Protein AF-A0A6N2T4P8-F1 (afdb_monomer)

pLDDT: mean 83.59, std 14.59, range [44.53, 96.88]

Foldseek 3Di:
DVVVVVVVVVPPPPPVVVVVVVVVVVVVVVVVVVVVVVVVVVVVVVVVVVPQQDADPDDDLLFFPWKWKDFPPDIDTDDSVRSVVVSVQRRQWGFDPDFQADQDDPDPGWMWMWTATPVRDIFIWIWDDDPNWIWIDGHRPGITTHPDD

Mean predicted aligned error: 12.52 Å

Sequence (149 aa):
MIFKQWYDNKNFIVPLNLDMERTKDMKKKYIIIITIILLGVISFFYYEKMHTETFLNLPKAKEVASIQIKNEIENRQCNQEEINMLLQELSEYKLTNKKSVQDIPLTDKFSTIIITLRDSSSITLYKYQDDGHKMIEIPYQGIYQSGIQ

InterPro domains:
  IPR033782 Domain of unknown function DUF5301 [PF17225] (56-145)

Solvent-accessible surface area (backbone atoms only — not comparable to full-atom values): 8661 Å² total; per-residue (Å²): 124,66,69,61,61,57,59,61,65,70,65,72,70,72,54,66,66,60,57,52,50,48,54,51,53,52,51,52,54,51,52,52,53,52,51,53,51,52,52,51,53,51,49,50,59,53,54,64,68,70,72,61,83,45,55,56,91,68,80,55,77,89,45,50,65,48,42,36,44,34,46,98,89,46,79,46,73,54,54,75,68,54,46,53,52,49,55,54,59,51,54,54,20,33,50,48,97,53,80,33,88,45,91,64,76,101,59,94,68,53,32,41,39,40,41,30,31,68,86,73,50,72,48,65,35,36,40,35,72,56,96,91,39,53,34,40,37,29,58,70,74,28,30,23,36,54,79,74,132

Structure (mmCIF, N/CA/C/O backbone):
data_AF-A0A6N2T4P8-F1
#
_entry.id   AF-A0A6N2T4P8-F1
#
loop_
_atom_site.group_PDB
_atom_site.id
_atom_site.type_symbol
_atom_site.label_atom_id
_atom_site.label_alt_id
_atom_site.label_comp_id
_atom_site.label_asym_id
_atom_site.label_entity_id
_atom_site.label_seq_id
_atom_site.pdbx_PDB_ins_code
_atom_site.Cartn_x
_atom_site.Cartn_y
_atom_site.Cartn_z
_atom_site.occupancy
_atom_site.B_iso_or_equiv
_atom_site.auth_seq_id
_atom_site.auth_comp_id
_atom_site.auth_asym_id
_atom_site.auth_atom_id
_atom_site.pdbx_PDB_model_num
ATOM 1 N N . MET A 1 1 ? 45.552 14.343 -80.951 1.00 55.03 1 MET A N 1
ATOM 2 C CA . MET A 1 1 ? 46.341 13.693 -79.878 1.00 55.03 1 MET A CA 1
ATOM 3 C C . MET A 1 1 ? 45.762 13.889 -78.465 1.00 55.03 1 MET A C 1
ATOM 5 O O . MET A 1 1 ? 46.200 13.201 -77.560 1.00 55.03 1 MET A O 1
ATOM 9 N N . ILE A 1 2 ? 44.743 14.742 -78.262 1.00 54.56 2 ILE A N 1
ATOM 10 C CA . ILE A 1 2 ? 44.158 15.035 -76.931 1.00 54.56 2 ILE A CA 1
ATOM 11 C C . ILE A 1 2 ? 43.090 14.000 -76.505 1.00 54.56 2 ILE A C 1
ATOM 13 O O . ILE A 1 2 ? 42.975 13.664 -75.332 1.00 54.56 2 ILE A O 1
ATOM 17 N N . PHE A 1 3 ? 42.361 13.405 -77.456 1.00 44.53 3 PHE A N 1
ATOM 18 C CA . PHE A 1 3 ? 41.293 12.434 -77.159 1.00 44.53 3 PHE A CA 1
ATOM 19 C C . PHE A 1 3 ? 41.793 11.096 -76.582 1.00 44.53 3 PHE A C 1
ATOM 21 O O . PHE A 1 3 ? 41.110 10.489 -75.762 1.00 44.53 3 PHE A O 1
ATOM 28 N N . LYS A 1 4 ? 43.002 10.656 -76.958 1.00 51.81 4 LYS A N 1
ATOM 29 C CA . LYS A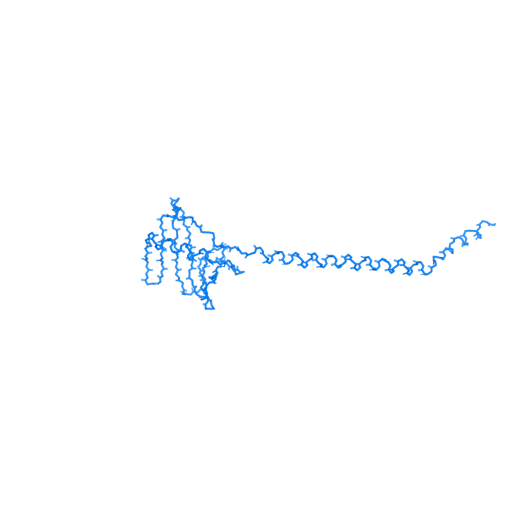 1 4 ? 43.606 9.416 -76.437 1.00 51.81 4 LYS A CA 1
ATOM 30 C C . LYS A 1 4 ? 44.003 9.559 -74.962 1.00 51.81 4 LYS A C 1
ATOM 32 O O . LYS A 1 4 ? 43.753 8.666 -74.167 1.00 51.81 4 LYS A O 1
ATOM 37 N N . GLN A 1 5 ? 44.504 10.737 -74.587 1.00 52.91 5 GLN A N 1
ATOM 38 C CA . GLN A 1 5 ? 44.892 11.061 -73.214 1.00 52.91 5 GLN A CA 1
ATOM 39 C C . GLN A 1 5 ? 43.680 11.180 -72.272 1.00 52.91 5 GLN A C 1
ATOM 41 O O . GLN A 1 5 ? 43.788 10.882 -71.087 1.00 52.91 5 GLN A O 1
ATOM 46 N N . TRP A 1 6 ? 42.507 11.558 -72.797 1.00 49.50 6 TRP A N 1
ATOM 47 C CA . TRP A 1 6 ? 41.257 11.584 -72.029 1.00 49.50 6 TRP A CA 1
ATOM 48 C C . TRP A 1 6 ? 40.638 10.188 -71.832 1.00 49.50 6 TRP A C 1
ATOM 50 O O . TRP A 1 6 ? 40.104 9.912 -70.760 1.00 49.50 6 TRP A O 1
ATOM 60 N N . TYR A 1 7 ? 40.735 9.298 -72.829 1.00 52.50 7 TYR A N 1
ATOM 61 C CA . TYR A 1 7 ? 40.247 7.914 -72.724 1.00 52.50 7 TYR A CA 1
ATOM 62 C C . TYR A 1 7 ? 41.087 7.079 -71.745 1.00 52.50 7 TYR A C 1
ATOM 64 O O . TYR A 1 7 ? 40.529 6.377 -70.904 1.00 52.50 7 TYR A O 1
ATOM 72 N N . ASP A 1 8 ? 42.414 7.233 -71.772 1.00 55.62 8 ASP A N 1
ATOM 73 C CA . ASP A 1 8 ? 43.312 6.511 -70.861 1.00 55.62 8 ASP A CA 1
ATOM 74 C C . ASP A 1 8 ? 43.176 6.983 -69.397 1.00 55.62 8 ASP A C 1
ATOM 76 O O . ASP A 1 8 ? 43.376 6.197 -68.474 1.00 55.62 8 ASP A O 1
ATOM 80 N N . ASN A 1 9 ? 42.734 8.226 -69.160 1.00 51.22 9 ASN A N 1
ATOM 81 C CA . ASN A 1 9 ? 42.519 8.777 -67.814 1.00 51.22 9 ASN A CA 1
ATOM 82 C C . ASN A 1 9 ? 41.200 8.320 -67.148 1.00 51.22 9 ASN A C 1
ATOM 84 O O . ASN A 1 9 ? 40.991 8.556 -65.961 1.00 51.22 9 ASN A O 1
ATOM 88 N N . LYS A 1 10 ? 40.292 7.661 -67.887 1.00 47.59 10 LYS A N 1
ATOM 89 C CA . LYS A 1 10 ? 39.075 7.051 -67.312 1.00 47.59 10 LYS A CA 1
ATOM 90 C C . LYS A 1 10 ? 39.268 5.605 -66.864 1.00 47.59 10 LYS A C 1
ATOM 92 O O . LYS A 1 10 ? 38.420 5.087 -66.145 1.00 47.59 10 LYS A O 1
ATOM 97 N N . ASN A 1 11 ? 40.396 4.987 -67.208 1.00 48.41 11 ASN A N 1
ATOM 98 C CA . ASN A 1 11 ? 40.794 3.676 -66.702 1.00 48.41 11 ASN A CA 1
ATOM 99 C C . ASN A 1 11 ? 41.632 3.811 -65.423 1.00 48.41 11 ASN A C 1
ATOM 101 O O . ASN A 1 11 ? 42.634 3.116 -65.256 1.00 48.41 11 ASN A O 1
ATOM 105 N N . PHE A 1 12 ? 41.230 4.695 -64.502 1.00 56.44 12 PHE A N 1
ATOM 106 C CA . PHE A 1 12 ? 41.716 4.627 -63.126 1.00 56.44 12 PHE A CA 1
ATOM 107 C C . PHE A 1 12 ? 41.098 3.382 -62.487 1.00 56.44 12 PHE A C 1
ATOM 109 O O . PHE A 1 12 ? 40.062 3.432 -61.825 1.00 56.44 12 PHE A O 1
ATOM 116 N N . ILE A 1 13 ? 41.706 2.233 -62.780 1.00 59.88 13 ILE A N 1
ATOM 117 C CA . ILE A 1 13 ? 41.412 0.967 -62.129 1.00 59.88 13 ILE A CA 1
ATOM 118 C C . ILE A 1 13 ? 41.859 1.162 -60.686 1.00 59.88 13 ILE A C 1
ATOM 120 O O . ILE A 1 13 ? 43.044 1.046 -60.371 1.00 59.88 13 ILE A O 1
ATOM 124 N N . VAL A 1 14 ? 40.915 1.508 -59.809 1.00 59.50 14 VAL A N 1
ATOM 125 C CA . VAL A 1 14 ? 41.130 1.370 -58.371 1.00 59.50 14 VAL A CA 1
ATOM 126 C C . VAL A 1 14 ? 41.489 -0.101 -58.167 1.00 59.50 14 VAL A C 1
ATOM 128 O O . VAL A 1 14 ? 40.718 -0.972 -58.585 1.00 59.50 14 VAL A O 1
ATOM 131 N N . PRO A 1 15 ? 42.681 -0.425 -57.642 1.00 59.31 15 PRO A N 1
ATOM 132 C CA . PRO A 1 15 ? 43.081 -1.815 -57.546 1.00 59.31 15 PRO A CA 1
ATOM 133 C C . PRO A 1 15 ? 42.086 -2.521 -56.626 1.00 59.31 15 PRO A C 1
ATOM 135 O O . PRO A 1 15 ? 41.854 -2.071 -55.506 1.00 59.31 15 PRO A O 1
ATOM 138 N N . LEU A 1 16 ? 41.498 -3.621 -57.106 1.00 57.31 16 LEU A N 1
ATOM 139 C CA . LEU A 1 16 ? 40.445 -4.380 -56.419 1.00 57.31 16 LEU A CA 1
ATOM 140 C C . LEU A 1 16 ? 40.804 -4.676 -54.950 1.00 57.31 16 LEU A C 1
ATOM 142 O O . LEU A 1 16 ? 39.937 -4.679 -54.082 1.00 57.31 16 LEU A O 1
ATOM 146 N N . ASN A 1 17 ? 42.094 -4.855 -54.654 1.00 60.84 17 ASN A N 1
ATOM 147 C CA . ASN A 1 17 ? 42.612 -5.055 -53.301 1.00 60.84 17 ASN A CA 1
ATOM 148 C C . ASN A 1 17 ? 42.399 -3.845 -52.372 1.00 60.84 17 ASN A C 1
ATOM 150 O O . ASN A 1 17 ? 42.061 -4.049 -51.211 1.00 60.84 17 ASN A O 1
ATOM 154 N N . LEU A 1 18 ? 42.518 -2.606 -52.864 1.00 61.94 18 LEU A N 1
ATOM 155 C CA . LEU A 1 18 ? 42.261 -1.391 -52.078 1.00 61.94 18 LEU A CA 1
ATOM 156 C C . LEU A 1 18 ? 40.770 -1.230 -51.755 1.00 61.94 18 LEU A C 1
ATOM 158 O O . LEU A 1 18 ? 40.428 -0.865 -50.631 1.00 61.94 18 LEU A O 1
ATOM 162 N N . ASP A 1 19 ? 39.878 -1.543 -52.698 1.00 65.12 19 ASP A N 1
ATOM 163 C CA . ASP A 1 19 ? 38.430 -1.516 -52.449 1.00 65.12 19 ASP A CA 1
ATOM 164 C C . ASP A 1 19 ? 37.989 -2.663 -51.525 1.00 65.12 19 ASP A C 1
ATOM 166 O O . ASP A 1 19 ? 37.160 -2.470 -50.629 1.00 65.12 19 ASP A O 1
ATOM 170 N N . MET A 1 20 ? 38.585 -3.852 -51.655 1.00 62.72 20 MET A N 1
ATOM 171 C CA . MET A 1 20 ? 38.351 -4.966 -50.730 1.00 62.72 20 MET A CA 1
ATOM 172 C C . MET A 1 20 ? 38.864 -4.667 -49.313 1.00 62.72 20 MET A C 1
ATOM 174 O O . MET A 1 20 ? 38.165 -4.950 -48.338 1.00 62.72 20 MET A O 1
ATOM 178 N N . GLU A 1 21 ? 40.037 -4.051 -49.163 1.00 67.62 21 GLU A N 1
ATOM 179 C CA . GLU A 1 21 ? 40.561 -3.639 -47.855 1.00 67.62 21 GLU A CA 1
ATOM 180 C C . GLU A 1 21 ? 39.726 -2.518 -47.226 1.00 67.62 21 GLU A C 1
ATOM 182 O O . GLU A 1 21 ? 39.356 -2.617 -46.053 1.00 67.62 21 GLU A O 1
ATOM 187 N N . ARG A 1 22 ? 39.330 -1.500 -48.005 1.00 66.62 22 ARG A N 1
ATOM 188 C CA . ARG A 1 22 ? 38.440 -0.426 -47.531 1.00 66.62 22 ARG A CA 1
ATOM 189 C C . ARG A 1 22 ? 37.081 -0.960 -47.106 1.00 66.62 22 ARG A C 1
ATOM 191 O O . ARG A 1 22 ? 36.592 -0.590 -46.044 1.00 66.62 22 ARG A O 1
ATOM 198 N N . THR A 1 23 ? 36.458 -1.842 -47.884 1.00 74.31 23 THR A N 1
ATOM 199 C CA . THR A 1 23 ? 35.156 -2.422 -47.512 1.00 74.31 23 THR A CA 1
ATOM 200 C C . THR A 1 23 ? 35.255 -3.305 -46.270 1.00 74.31 23 THR A C 1
ATOM 202 O O . THR A 1 23 ? 34.335 -3.305 -45.452 1.00 74.31 23 THR A O 1
ATOM 205 N N . LYS A 1 24 ? 36.371 -4.015 -46.073 1.00 72.12 24 LYS A N 1
ATOM 206 C CA . LYS A 1 24 ? 36.631 -4.811 -44.866 1.00 72.12 24 LYS A CA 1
ATOM 207 C C . LYS A 1 24 ? 36.821 -3.931 -43.624 1.00 72.12 24 LYS A C 1
ATOM 209 O O . LYS A 1 24 ? 36.247 -4.238 -42.580 1.00 72.12 24 LYS A O 1
ATOM 214 N N . ASP A 1 25 ? 37.548 -2.820 -43.744 1.00 77.38 25 ASP A N 1
ATOM 215 C CA . ASP A 1 25 ? 37.725 -1.837 -42.665 1.00 77.38 25 ASP A CA 1
ATOM 216 C C . ASP A 1 25 ? 36.406 -1.120 -42.314 1.00 77.38 25 ASP A C 1
ATOM 218 O O . ASP A 1 25 ? 36.030 -1.010 -41.145 1.00 77.38 25 ASP A O 1
ATOM 222 N N . MET A 1 26 ? 35.626 -0.736 -43.329 1.00 76.38 26 MET A N 1
ATOM 223 C CA . MET A 1 26 ? 34.298 -0.141 -43.149 1.00 76.38 26 MET A CA 1
ATOM 224 C C . MET A 1 26 ? 33.323 -1.108 -42.461 1.00 76.38 26 MET A C 1
ATOM 226 O O . MET A 1 26 ? 32.625 -0.710 -41.529 1.00 76.38 26 MET A O 1
ATOM 230 N N . LYS A 1 27 ? 33.316 -2.393 -42.846 1.00 79.75 27 LYS A N 1
ATOM 231 C CA . LYS A 1 27 ? 32.506 -3.436 -42.188 1.00 79.75 27 LYS A CA 1
ATOM 232 C C . LYS A 1 27 ? 32.915 -3.640 -40.726 1.00 79.75 27 LYS A C 1
ATOM 234 O O . LYS A 1 27 ? 32.045 -3.756 -39.868 1.00 79.75 27 LYS A O 1
ATOM 239 N N . LYS A 1 28 ? 34.218 -3.624 -40.415 1.00 82.12 28 LYS A N 1
ATOM 240 C CA . LYS A 1 28 ? 34.731 -3.750 -39.039 1.00 82.12 28 LYS A CA 1
ATOM 241 C C . LYS A 1 28 ? 34.291 -2.580 -38.152 1.00 82.12 28 LYS A C 1
ATOM 243 O O . LYS A 1 28 ? 33.842 -2.805 -37.032 1.00 82.12 28 LYS A O 1
ATOM 248 N N . LYS A 1 29 ? 34.359 -1.346 -38.663 1.00 84.12 29 LYS A N 1
ATOM 249 C CA . LYS A 1 29 ? 33.876 -0.143 -37.960 1.00 84.12 29 LYS A CA 1
ATOM 250 C C . LYS A 1 29 ? 32.369 -0.197 -37.703 1.00 84.12 29 LYS A C 1
ATOM 252 O O . LYS A 1 29 ? 31.930 0.123 -36.603 1.00 84.12 29 LYS A O 1
ATOM 257 N N . TYR A 1 30 ? 31.592 -0.669 -38.678 1.00 88.81 30 TYR A N 1
ATOM 258 C CA . TYR A 1 30 ? 30.140 -0.806 -38.542 1.00 88.81 30 TYR A CA 1
ATOM 259 C C . TYR A 1 30 ? 29.746 -1.834 -37.471 1.00 88.81 30 TYR A C 1
ATOM 261 O O . TYR A 1 30 ? 28.869 -1.565 -36.654 1.00 88.81 30 TYR A O 1
ATOM 269 N N . ILE A 1 31 ? 30.444 -2.975 -37.417 1.00 88.31 31 ILE A N 1
ATOM 270 C CA . ILE A 1 31 ? 30.242 -3.992 -36.373 1.00 88.31 31 ILE A CA 1
ATOM 271 C C . ILE A 1 31 ? 30.525 -3.406 -34.983 1.00 88.31 31 ILE A C 1
ATOM 273 O O . ILE A 1 31 ? 29.729 -3.605 -34.073 1.00 88.31 31 ILE A O 1
ATOM 277 N N . ILE A 1 32 ? 31.607 -2.637 -34.817 1.00 89.25 32 ILE A N 1
ATOM 278 C CA . ILE A 1 32 ? 31.949 -2.009 -33.528 1.00 89.25 32 ILE A CA 1
ATOM 279 C C . ILE A 1 32 ? 30.857 -1.027 -33.078 1.00 89.25 32 ILE A C 1
ATOM 281 O O . ILE A 1 32 ? 30.455 -1.054 -31.917 1.00 89.25 32 ILE A O 1
ATOM 285 N N . ILE A 1 33 ? 30.342 -0.196 -33.990 1.00 90.69 33 ILE A N 1
ATOM 286 C CA . ILE A 1 33 ? 29.273 0.766 -33.682 1.00 90.69 33 ILE A CA 1
ATOM 287 C C . ILE A 1 33 ? 27.987 0.042 -33.260 1.00 90.69 33 ILE A C 1
ATOM 289 O O . ILE A 1 33 ? 27.387 0.410 -32.253 1.00 90.69 33 ILE A O 1
ATOM 293 N N . ILE A 1 34 ? 27.591 -1.014 -33.977 1.00 92.31 34 ILE A N 1
ATOM 294 C CA . ILE A 1 34 ? 26.408 -1.814 -33.627 1.00 92.31 34 ILE A CA 1
ATOM 295 C C . ILE A 1 34 ? 26.566 -2.446 -32.240 1.00 92.31 34 ILE A C 1
ATOM 297 O O . ILE A 1 34 ? 25.626 -2.410 -31.448 1.00 92.31 34 ILE A O 1
ATOM 301 N N . THR A 1 35 ? 27.750 -2.970 -31.909 1.00 91.94 35 THR A N 1
ATOM 302 C CA . THR A 1 35 ? 28.014 -3.545 -30.583 1.00 91.94 35 THR A CA 1
ATOM 303 C C . THR A 1 35 ? 27.897 -2.499 -29.474 1.00 91.94 35 THR A C 1
ATOM 305 O O . THR A 1 35 ? 27.309 -2.784 -28.435 1.00 91.94 35 THR A O 1
ATOM 308 N N . ILE A 1 36 ? 28.393 -1.276 -29.688 1.00 93.50 36 ILE A N 1
ATOM 309 C CA . ILE A 1 36 ? 28.270 -0.181 -28.709 1.00 93.50 36 ILE A CA 1
ATOM 310 C C . ILE A 1 36 ? 26.801 0.210 -28.506 1.00 93.50 36 ILE A C 1
ATOM 312 O O . ILE A 1 36 ? 26.370 0.392 -27.370 1.00 93.50 36 ILE A O 1
ATOM 316 N N . ILE A 1 37 ? 26.018 0.290 -29.586 1.00 93.25 37 ILE A N 1
ATOM 317 C CA . ILE A 1 37 ? 24.581 0.587 -29.506 1.00 93.25 37 ILE A CA 1
ATOM 318 C C . ILE A 1 37 ? 23.846 -0.523 -28.750 1.00 93.25 37 ILE A C 1
ATOM 320 O O . ILE A 1 37 ? 23.062 -0.228 -27.852 1.00 93.25 37 ILE A O 1
ATOM 324 N N . LEU A 1 38 ? 24.128 -1.793 -29.054 1.00 92.75 38 LEU A N 1
ATOM 325 C CA . LEU A 1 38 ? 23.537 -2.935 -28.351 1.00 92.75 38 LEU A CA 1
ATOM 326 C C . LEU A 1 38 ? 23.856 -2.911 -26.853 1.00 92.75 38 LEU A C 1
ATOM 328 O O . LEU A 1 38 ? 22.954 -3.100 -26.041 1.00 92.75 38 LEU A O 1
ATOM 332 N N . LEU A 1 39 ? 25.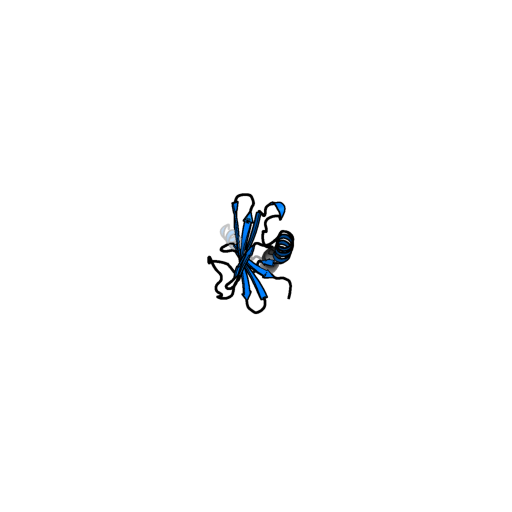106 -2.624 -26.481 1.00 93.00 39 LEU A N 1
ATOM 333 C CA . LEU A 1 39 ? 25.497 -2.484 -25.077 1.00 93.00 39 LEU A CA 1
ATOM 334 C C . LEU A 1 39 ? 24.770 -1.315 -24.399 1.00 93.00 39 LEU A C 1
ATOM 336 O O . LEU A 1 39 ? 24.282 -1.478 -23.286 1.00 93.00 39 LEU A O 1
ATOM 340 N N . GLY A 1 40 ? 24.625 -0.176 -25.081 1.00 91.75 40 GLY A N 1
ATOM 341 C CA . GLY A 1 40 ? 23.878 0.975 -24.569 1.00 91.75 40 GLY A CA 1
ATOM 342 C C . GLY A 1 40 ? 22.392 0.681 -24.347 1.00 91.75 40 GLY A C 1
ATOM 343 O O . GLY A 1 40 ? 21.847 1.050 -23.310 1.00 91.75 40 GLY A O 1
ATOM 344 N N . VAL A 1 41 ? 21.749 -0.034 -25.275 1.00 92.38 41 VAL A N 1
ATOM 345 C CA . VAL A 1 41 ? 20.339 -0.444 -25.155 1.00 92.38 41 VAL A CA 1
ATOM 346 C C . VAL A 1 41 ? 20.154 -1.418 -23.993 1.00 92.38 41 VAL A C 1
ATOM 348 O O . VAL A 1 41 ? 19.243 -1.241 -23.189 1.00 92.38 41 VAL A O 1
ATOM 351 N N . ILE A 1 42 ? 21.041 -2.408 -23.854 1.00 89.75 42 ILE A N 1
ATOM 352 C CA . ILE A 1 42 ? 21.011 -3.342 -22.722 1.00 89.75 42 ILE A CA 1
ATOM 353 C C . ILE A 1 42 ? 21.179 -2.569 -21.411 1.00 89.75 42 ILE A C 1
ATOM 355 O O . ILE A 1 42 ? 20.343 -2.705 -20.523 1.00 89.75 42 ILE A O 1
ATOM 359 N N . SER A 1 43 ? 22.195 -1.708 -21.296 1.00 85.75 43 SER A N 1
ATOM 360 C CA . SER A 1 43 ? 22.387 -0.877 -20.105 1.00 85.75 43 SER A CA 1
ATOM 361 C C . SER A 1 43 ? 21.154 -0.030 -19.791 1.00 85.75 43 SER A C 1
ATOM 363 O O . SER A 1 43 ? 20.742 -0.012 -18.639 1.00 85.75 43 SER A O 1
ATOM 365 N N . PHE A 1 44 ? 20.520 0.605 -20.782 1.00 84.56 44 PHE A N 1
ATOM 366 C CA . PHE A 1 44 ? 19.305 1.405 -20.588 1.00 84.56 44 PHE A CA 1
ATOM 367 C C . PHE A 1 44 ? 18.152 0.593 -19.973 1.00 84.56 44 PHE A C 1
ATOM 369 O O . PHE A 1 44 ? 17.593 1.004 -18.958 1.00 84.56 44 PHE A O 1
ATOM 376 N N . PHE A 1 45 ? 17.863 -0.599 -20.507 1.00 79.56 45 PHE A N 1
ATOM 377 C CA . PHE A 1 45 ? 16.850 -1.493 -19.931 1.00 79.56 45 PHE A CA 1
ATOM 378 C C . PHE A 1 45 ? 17.217 -1.979 -18.518 1.00 79.56 45 PHE A C 1
ATOM 380 O O . PHE A 1 45 ? 16.342 -2.145 -17.667 1.00 79.56 45 PHE A O 1
ATOM 387 N N . TYR A 1 46 ? 18.507 -2.195 -18.240 1.00 78.25 46 TYR A N 1
ATOM 388 C CA . TYR A 1 46 ? 18.977 -2.538 -16.895 1.00 78.25 46 TYR A CA 1
ATOM 389 C C . TYR A 1 46 ? 18.844 -1.368 -15.907 1.00 78.25 46 TYR A C 1
ATOM 391 O O . TYR A 1 46 ? 18.466 -1.598 -14.758 1.00 78.25 46 TYR A O 1
ATOM 399 N N . TYR A 1 47 ? 19.104 -0.132 -16.342 1.00 73.44 47 TYR A N 1
ATOM 400 C CA . TYR A 1 47 ? 18.938 1.072 -15.523 1.00 73.44 47 TYR A CA 1
ATOM 401 C C . TYR A 1 47 ? 17.480 1.275 -15.106 1.00 73.44 47 TYR A C 1
ATOM 403 O O . TYR A 1 47 ? 17.211 1.506 -13.930 1.00 73.44 47 TYR A O 1
ATOM 411 N N . GLU A 1 48 ? 16.536 1.138 -16.039 1.00 63.12 48 GLU A N 1
ATOM 412 C CA . GLU A 1 48 ? 15.108 1.330 -15.760 1.00 63.12 48 GLU A CA 1
ATOM 413 C C . GLU A 1 48 ? 14.591 0.318 -14.724 1.00 63.12 48 GLU A C 1
ATOM 415 O O . GLU A 1 48 ? 13.883 0.678 -13.788 1.00 63.12 48 GLU A O 1
ATOM 420 N N . LYS A 1 49 ? 15.044 -0.940 -14.810 1.00 62.38 49 LYS A N 1
ATOM 421 C CA . LYS A 1 49 ? 14.670 -1.997 -13.861 1.00 62.38 49 LYS A CA 1
ATOM 422 C C . LYS A 1 49 ? 15.182 -1.753 -12.435 1.00 62.38 49 LYS A C 1
ATOM 424 O O . LYS A 1 49 ? 14.539 -2.187 -11.481 1.00 62.38 49 LYS A O 1
ATOM 429 N N . MET A 1 50 ? 16.330 -1.091 -12.272 1.00 58.78 50 MET A N 1
ATOM 430 C CA . MET A 1 50 ? 17.004 -0.953 -10.973 1.00 58.78 50 MET A CA 1
ATOM 431 C C . MET A 1 50 ? 16.444 0.187 -10.100 1.00 58.78 50 MET A C 1
ATOM 433 O O . MET A 1 50 ? 16.694 0.202 -8.898 1.00 58.78 50 MET A O 1
ATOM 437 N N . HIS A 1 51 ? 15.665 1.118 -10.664 1.00 54.28 51 HIS A N 1
ATOM 438 C CA . HIS A 1 51 ? 15.194 2.325 -9.964 1.00 54.28 51 HIS A CA 1
ATOM 439 C C . HIS A 1 51 ? 13.763 2.254 -9.405 1.00 54.28 51 HIS A C 1
ATOM 441 O O . HIS A 1 51 ? 13.229 3.266 -8.954 1.00 54.28 51 HIS A O 1
ATOM 447 N N . THR A 1 52 ? 13.151 1.072 -9.371 1.00 54.47 52 THR A N 1
ATOM 448 C CA . THR A 1 52 ? 11.722 0.912 -9.042 1.00 54.47 52 THR A CA 1
ATOM 449 C C . THR A 1 52 ? 11.475 0.305 -7.658 1.00 54.47 52 THR A C 1
ATOM 451 O O . THR A 1 52 ? 10.554 -0.480 -7.476 1.00 54.47 52 THR A O 1
ATOM 454 N N . GLU A 1 53 ? 12.284 0.651 -6.653 1.00 58.78 53 GLU A N 1
ATOM 455 C CA . GLU A 1 53 ? 11.896 0.426 -5.251 1.00 58.78 53 GLU A CA 1
ATOM 456 C C . GLU A 1 53 ? 11.165 1.663 -4.724 1.00 58.78 53 GLU A C 1
ATOM 458 O O . GLU A 1 53 ? 11.683 2.447 -3.930 1.00 58.78 53 GLU A O 1
ATOM 463 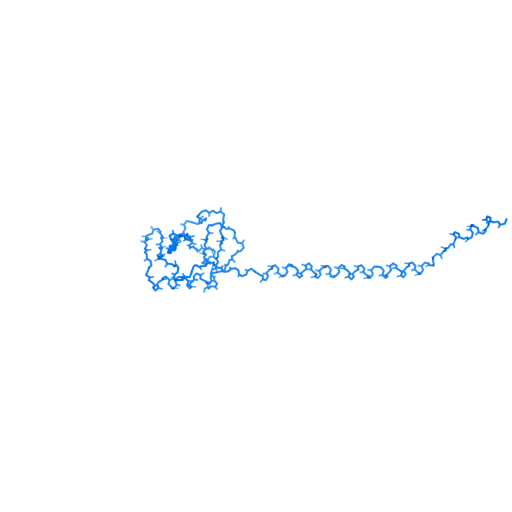N N . THR A 1 54 ? 9.954 1.886 -5.226 1.00 74.06 54 THR A N 1
ATOM 464 C CA . THR A 1 54 ? 9.072 2.933 -4.714 1.00 74.06 54 THR A CA 1
ATOM 465 C C . THR A 1 54 ? 8.310 2.388 -3.511 1.00 74.06 54 THR A C 1
ATOM 467 O O . THR A 1 54 ? 7.473 1.494 -3.616 1.00 74.06 54 THR A O 1
ATOM 470 N N . PHE A 1 55 ? 8.636 2.912 -2.334 1.00 81.25 55 PHE A N 1
ATOM 471 C CA . PHE A 1 55 ? 7.915 2.617 -1.101 1.00 81.25 55 PHE A CA 1
ATOM 472 C C . PHE A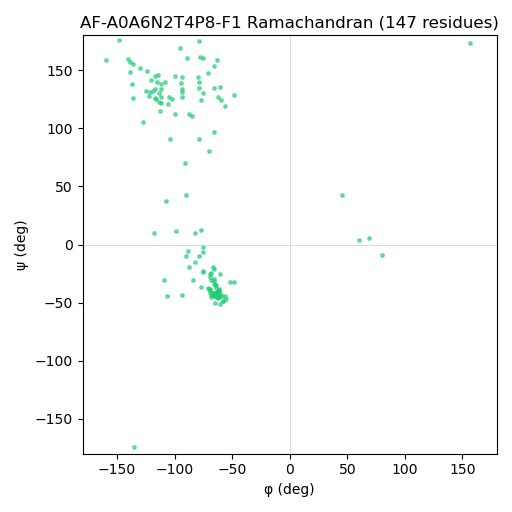 1 55 ? 6.606 3.402 -1.036 1.00 81.25 55 PHE A C 1
ATOM 474 O O . PHE A 1 55 ? 6.414 4.404 -1.734 1.00 81.25 55 PHE A O 1
ATOM 481 N N . LEU A 1 56 ? 5.701 2.943 -0.177 1.00 84.12 56 LEU A N 1
ATOM 482 C CA . LEU A 1 56 ? 4.473 3.655 0.138 1.00 84.12 56 LEU A CA 1
ATOM 483 C C . LEU A 1 56 ? 4.802 5.038 0.724 1.00 84.12 56 LEU A C 1
ATOM 485 O O . LEU A 1 56 ? 5.523 5.145 1.718 1.00 84.12 56 LEU A O 1
ATOM 489 N N . ASN A 1 57 ? 4.281 6.108 0.118 1.00 84.06 57 ASN A N 1
ATOM 490 C CA . ASN A 1 57 ? 4.490 7.462 0.628 1.00 84.06 57 ASN A CA 1
ATOM 491 C C . ASN A 1 57 ? 3.558 7.717 1.818 1.00 84.06 57 ASN A C 1
ATOM 493 O O . ASN A 1 57 ? 2.409 8.127 1.649 1.00 84.06 57 ASN A O 1
ATOM 497 N N . LEU A 1 58 ? 4.051 7.426 3.018 1.00 89.25 58 LEU A N 1
ATOM 498 C CA . LEU A 1 58 ? 3.294 7.562 4.255 1.00 89.25 58 LEU A CA 1
ATOM 499 C C . LEU A 1 58 ? 3.521 8.928 4.920 1.00 89.25 58 LEU A C 1
ATOM 501 O O . LEU A 1 58 ? 4.645 9.438 4.927 1.00 89.25 58 LEU A O 1
ATOM 505 N N . PRO A 1 59 ? 2.481 9.502 5.547 1.00 90.50 59 PRO A N 1
ATOM 506 C CA . PRO A 1 59 ? 2.624 10.695 6.371 1.00 90.50 59 PRO A CA 1
ATOM 507 C C . PRO A 1 59 ? 3.470 10.398 7.612 1.00 90.50 59 PRO A C 1
ATOM 509 O O . PRO A 1 59 ? 3.500 9.274 8.125 1.00 90.50 59 PRO A O 1
ATOM 512 N N . LYS A 1 60 ? 4.131 11.422 8.159 1.00 88.25 60 LYS A N 1
ATOM 513 C CA . LYS A 1 60 ? 4.869 11.256 9.419 1.00 88.25 60 LYS A CA 1
ATOM 514 C C . LYS A 1 60 ? 3.878 11.094 10.570 1.00 88.25 60 LYS A C 1
ATOM 516 O O . LYS A 1 60 ? 2.854 11.765 10.597 1.00 88.25 60 LYS A O 1
ATOM 521 N N . ALA A 1 61 ? 4.224 10.315 11.597 1.00 86.94 61 ALA A N 1
ATOM 522 C CA . ALA A 1 61 ? 3.353 10.105 12.764 1.00 86.94 61 ALA A CA 1
ATOM 523 C C . ALA A 1 61 ? 2.857 11.418 13.415 1.00 86.94 61 ALA A C 1
ATOM 525 O O . ALA A 1 61 ? 1.729 11.498 13.886 1.00 86.94 61 ALA A O 1
ATOM 526 N N . LYS A 1 62 ? 3.672 12.483 13.381 1.00 88.94 62 LYS A N 1
ATOM 527 C CA . LYS A 1 62 ? 3.307 13.824 13.877 1.00 88.94 62 LYS A CA 1
ATOM 528 C C . LYS A 1 62 ? 2.222 14.537 13.052 1.00 88.94 62 LYS A C 1
ATOM 530 O O . LYS A 1 62 ? 1.581 15.447 13.567 1.00 88.94 62 LYS A O 1
ATOM 535 N N . GLU A 1 63 ? 2.079 14.184 11.777 1.00 92.31 63 GLU A N 1
ATOM 536 C CA . GLU A 1 63 ? 1.104 14.751 10.835 1.00 92.31 63 GLU A CA 1
ATOM 537 C C . GLU A 1 63 ? -0.231 14.006 10.900 1.00 92.31 63 GLU A C 1
ATOM 539 O O . GLU A 1 63 ? -1.257 14.561 10.516 1.00 92.31 63 GLU A O 1
ATOM 544 N N . VAL A 1 64 ? -0.235 12.784 11.436 1.00 93.88 64 VAL A N 1
ATOM 545 C CA . VAL A 1 64 ? -1.441 11.980 11.631 1.00 93.88 64 VAL A CA 1
ATOM 546 C C . VAL A 1 64 ? -2.243 12.520 12.819 1.00 93.88 64 VAL A C 1
ATOM 548 O O . VAL A 1 64 ? -1.710 12.782 13.901 1.00 93.88 64 VAL A O 1
ATOM 551 N N . ALA A 1 65 ? -3.541 12.717 12.599 1.00 93.81 65 ALA A N 1
ATOM 552 C CA . ALA A 1 65 ? -4.518 13.052 13.630 1.00 93.81 65 ALA A CA 1
ATOM 553 C C . ALA A 1 65 ? -5.203 11.791 14.169 1.00 93.81 65 ALA A C 1
ATOM 555 O O . ALA A 1 65 ? -5.363 11.644 15.379 1.00 93.81 65 ALA A O 1
ATOM 556 N N . SER A 1 66 ? -5.592 10.874 13.282 1.00 94.44 66 SER A N 1
ATOM 557 C CA . SER A 1 66 ? -6.191 9.593 13.654 1.00 94.44 66 SER A CA 1
ATOM 558 C C . SER A 1 66 ? -6.066 8.568 12.529 1.00 94.44 66 SER A C 1
ATOM 560 O O . SER A 1 66 ? -5.895 8.920 11.362 1.00 94.44 66 SER A O 1
ATOM 562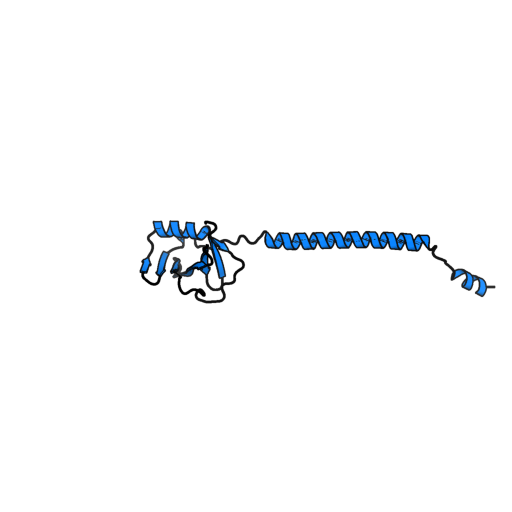 N N . ILE A 1 67 ? -6.165 7.287 12.888 1.00 95.94 67 ILE A N 1
ATOM 563 C CA . ILE A 1 67 ? -6.316 6.190 11.930 1.00 95.94 67 ILE A CA 1
ATOM 564 C C . ILE A 1 67 ? -7.566 5.395 12.292 1.00 95.94 67 ILE A C 1
ATOM 566 O O . ILE A 1 67 ? -7.765 5.035 13.454 1.00 95.94 67 ILE A O 1
ATOM 570 N N . GLN A 1 68 ? -8.396 5.116 11.293 1.00 96.75 68 GLN A N 1
ATOM 571 C CA . GLN A 1 68 ? -9.590 4.289 11.409 1.00 96.75 68 GLN A CA 1
ATOM 572 C C . GLN A 1 68 ? -9.439 3.045 10.537 1.00 96.75 68 GLN A C 1
ATOM 574 O O . GLN A 1 68 ? -9.058 3.146 9.372 1.00 96.75 68 GLN A O 1
ATOM 579 N N . ILE A 1 69 ? -9.764 1.882 11.094 1.00 95.25 69 ILE A N 1
ATOM 580 C CA . ILE A 1 69 ? -9.792 0.610 10.374 1.00 95.25 69 ILE A CA 1
ATOM 581 C C . ILE A 1 69 ? -11.245 0.161 10.281 1.00 95.25 69 ILE A C 1
ATOM 583 O O . ILE A 1 69 ? -11.946 0.090 11.292 1.00 95.25 69 ILE A O 1
ATOM 587 N N . LYS A 1 70 ? -11.688 -0.128 9.059 1.00 95.12 70 LYS A N 1
ATOM 588 C CA . LYS A 1 70 ? -13.021 -0.636 8.742 1.00 95.12 70 LYS A CA 1
ATOM 589 C C . LYS A 1 70 ? -12.890 -1.971 8.027 1.00 95.12 70 LYS A C 1
ATOM 591 O O . LYS A 1 70 ? -12.136 -2.086 7.068 1.00 95.12 70 LYS A O 1
ATOM 596 N N . ASN A 1 71 ? -13.638 -2.961 8.471 1.00 90.88 71 ASN A N 1
ATOM 597 C CA . ASN A 1 71 ? -13.876 -4.205 7.752 1.00 90.88 71 ASN A CA 1
ATOM 598 C C . ASN A 1 71 ? -15.377 -4.535 7.847 1.00 90.88 71 ASN A C 1
ATOM 600 O O . ASN A 1 71 ? -16.159 -3.725 8.346 1.00 90.88 71 ASN A O 1
ATOM 604 N N . GLU A 1 72 ? -15.796 -5.702 7.362 1.00 86.69 72 GLU A N 1
ATOM 605 C CA . GLU A 1 72 ? -17.213 -6.100 7.374 1.00 86.69 72 GLU A CA 1
ATOM 606 C C . GLU A 1 72 ? -17.831 -6.187 8.783 1.00 86.69 72 GLU A C 1
ATOM 608 O O . GLU A 1 72 ? -19.042 -6.048 8.933 1.00 86.69 72 GLU A O 1
ATOM 613 N N . ILE A 1 73 ? -17.017 -6.425 9.817 1.00 85.31 73 ILE A N 1
ATOM 614 C CA . ILE A 1 73 ? -17.465 -6.756 11.180 1.00 85.31 73 ILE A CA 1
ATOM 615 C C . ILE A 1 73 ? -17.211 -5.599 12.154 1.00 85.31 73 ILE A C 1
ATOM 617 O O . ILE A 1 73 ? -17.938 -5.417 13.129 1.00 85.31 73 ILE A O 1
ATOM 621 N N . GLU A 1 74 ? -16.173 -4.811 11.905 1.00 85.31 74 GLU A N 1
ATOM 622 C CA . GLU A 1 74 ? -15.622 -3.851 12.841 1.00 85.31 74 GLU A CA 1
ATOM 623 C C . GLU A 1 74 ? -15.298 -2.528 12.152 1.00 85.31 74 GLU A C 1
ATOM 625 O O . GLU A 1 74 ? -14.709 -2.461 11.072 1.00 85.31 74 GLU A O 1
ATOM 630 N N . ASN A 1 75 ? -15.641 -1.450 12.848 1.00 93.06 75 ASN A N 1
ATOM 631 C CA . ASN A 1 75 ? -15.176 -0.113 12.550 1.00 93.06 75 ASN A CA 1
ATOM 632 C C . ASN A 1 75 ? -14.589 0.474 13.832 1.00 93.06 75 ASN A C 1
ATOM 634 O O . ASN A 1 75 ? -15.331 0.836 14.746 1.00 93.06 75 ASN A O 1
ATOM 638 N N . ARG A 1 76 ? -13.259 0.556 13.897 1.00 94.44 76 ARG A N 1
ATOM 639 C CA . ARG A 1 76 ? -12.548 1.004 15.094 1.00 94.44 76 ARG A CA 1
ATOM 640 C C . ARG A 1 76 ? -11.529 2.088 14.790 1.00 94.44 76 ARG A C 1
ATOM 642 O O . ARG A 1 76 ? -10.943 2.146 13.709 1.00 94.44 76 ARG A O 1
ATOM 649 N N . GLN A 1 77 ? -11.284 2.923 15.788 1.00 94.75 77 GLN A N 1
ATOM 650 C CA . GLN A 1 77 ? -10.206 3.901 15.778 1.00 94.75 77 GLN A CA 1
ATOM 651 C C . GLN A 1 77 ? -8.970 3.313 16.466 1.00 94.75 77 GLN A C 1
ATOM 653 O O . GLN A 1 77 ? -9.093 2.634 17.484 1.00 94.75 77 GLN A O 1
ATOM 658 N N . CYS A 1 78 ? -7.790 3.561 15.901 1.00 92.75 78 CYS A N 1
ATOM 659 C CA . CYS A 1 78 ? -6.521 3.109 16.464 1.00 92.75 78 CYS A CA 1
ATOM 660 C C . CYS A 1 78 ? -6.061 4.030 17.600 1.00 92.75 78 CYS A C 1
ATOM 662 O O . CYS A 1 78 ? -6.229 5.252 17.526 1.00 92.75 78 CYS A O 1
ATOM 664 N N . ASN A 1 79 ? -5.433 3.452 18.623 1.00 93.44 79 ASN A N 1
ATOM 665 C CA . ASN A 1 79 ? -4.705 4.215 19.637 1.00 93.44 79 ASN A CA 1
ATOM 666 C C . ASN A 1 79 ? -3.311 4.649 19.121 1.00 93.44 79 ASN A C 1
ATOM 668 O O . ASN A 1 79 ? -2.890 4.278 18.027 1.00 93.44 79 ASN A O 1
ATOM 672 N N . GLN A 1 80 ? -2.572 5.447 19.899 1.00 88.69 80 GLN A N 1
ATOM 673 C CA . GLN A 1 80 ? -1.283 5.997 19.455 1.00 88.69 80 GLN A CA 1
ATOM 674 C C . GLN A 1 80 ? -0.195 4.931 19.219 1.00 88.69 80 GLN A C 1
ATOM 676 O O . GLN A 1 80 ? 0.626 5.089 18.314 1.00 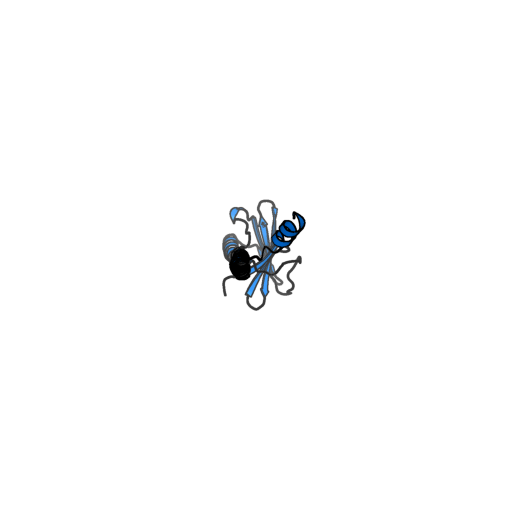88.69 80 GLN A O 1
ATOM 681 N N . GLU A 1 81 ? -0.177 3.860 20.014 1.00 90.31 81 GLU A N 1
ATOM 682 C CA . GLU A 1 81 ? 0.777 2.755 19.853 1.00 90.31 81 GLU A CA 1
ATOM 683 C C . GLU A 1 81 ? 0.483 1.978 18.566 1.00 90.31 81 GLU A C 1
ATOM 685 O O . GLU A 1 81 ? 1.384 1.737 17.763 1.00 90.31 81 GLU A O 1
ATOM 690 N N . GLU A 1 82 ? -0.791 1.674 18.317 1.00 92.25 82 GLU A N 1
ATOM 691 C CA . GLU A 1 82 ? -1.265 1.027 17.093 1.00 92.25 82 GLU A CA 1
ATOM 692 C C . GLU A 1 82 ? -0.983 1.862 15.845 1.00 92.25 82 GLU A C 1
ATOM 694 O O . GLU A 1 82 ? -0.582 1.308 14.826 1.00 92.25 82 GLU A O 1
ATOM 699 N N . ILE A 1 83 ? -1.141 3.188 15.922 1.00 92.12 83 ILE A N 1
ATOM 700 C CA . ILE A 1 83 ? -0.798 4.095 14.820 1.00 92.12 83 ILE A CA 1
ATOM 701 C C . ILE A 1 83 ? 0.677 3.942 14.445 1.00 92.12 83 ILE A C 1
ATOM 703 O O . ILE A 1 83 ? 0.997 3.786 13.268 1.00 92.12 83 ILE A O 1
ATOM 707 N N . ASN A 1 84 ? 1.578 3.963 15.429 1.00 91.12 84 ASN A N 1
ATOM 708 C CA . ASN A 1 84 ? 3.011 3.845 15.167 1.00 91.12 84 ASN A CA 1
ATOM 709 C C . ASN A 1 84 ? 3.364 2.475 14.571 1.00 91.12 84 ASN A C 1
ATOM 711 O O . ASN A 1 84 ? 4.103 2.415 13.589 1.00 91.12 84 ASN A O 1
ATOM 715 N N . MET A 1 85 ? 2.801 1.394 15.121 1.00 92.00 85 MET A N 1
ATOM 716 C CA . MET A 1 85 ? 3.010 0.038 14.603 1.00 92.00 85 MET A CA 1
ATOM 717 C C . MET A 1 85 ? 2.489 -0.114 13.173 1.00 92.00 85 MET A C 1
ATOM 719 O O . MET A 1 85 ? 3.176 -0.686 12.333 1.00 92.00 85 MET A O 1
ATOM 723 N N . LEU A 1 86 ? 1.309 0.431 12.871 1.00 92.56 86 LEU A N 1
ATOM 724 C CA . LEU A 1 86 ? 0.730 0.351 11.535 1.00 92.56 86 LEU A CA 1
ATOM 725 C C . LEU A 1 86 ? 1.545 1.155 10.520 1.00 92.56 86 LEU A C 1
ATOM 727 O O . LEU A 1 86 ? 1.797 0.666 9.426 1.00 92.56 86 LEU A O 1
ATOM 731 N N . LEU A 1 87 ? 1.984 2.370 10.863 1.00 92.50 87 LEU A N 1
ATOM 732 C CA . LEU A 1 87 ? 2.839 3.164 9.974 1.00 92.50 87 LEU A CA 1
ATOM 733 C C . LEU A 1 87 ? 4.171 2.456 9.700 1.00 92.50 87 LEU A C 1
ATOM 735 O O . LEU A 1 87 ? 4.654 2.490 8.570 1.00 92.50 87 LEU A O 1
ATOM 739 N N . GLN A 1 88 ? 4.737 1.787 10.707 1.00 91.06 88 GLN A N 1
ATOM 740 C CA . GLN A 1 88 ? 5.926 0.962 10.531 1.00 91.06 88 GLN A CA 1
ATOM 741 C C . GLN A 1 88 ? 5.645 -0.238 9.613 1.00 91.06 88 GLN A C 1
ATOM 743 O O . GLN A 1 88 ? 6.365 -0.405 8.633 1.00 91.06 88 GLN A O 1
ATOM 748 N N . GLU A 1 89 ? 4.578 -1.009 9.857 1.00 91.75 89 GLU A N 1
ATOM 749 C CA . GLU A 1 89 ? 4.177 -2.139 8.999 1.00 91.75 89 GLU A C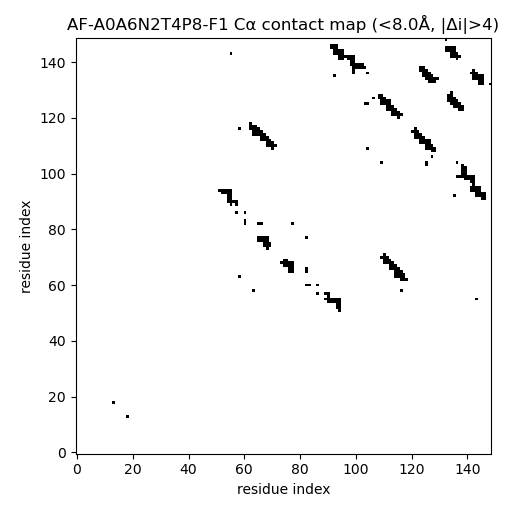A 1
ATOM 750 C C . GLU A 1 89 ? 3.993 -1.680 7.544 1.00 91.75 89 GLU A C 1
ATOM 752 O O . GLU A 1 89 ? 4.513 -2.292 6.615 1.00 91.75 89 GLU A O 1
ATOM 757 N N . LEU A 1 90 ? 3.281 -0.571 7.335 1.00 91.62 90 LEU A N 1
ATOM 758 C CA . LEU A 1 90 ? 2.994 -0.022 6.013 1.00 91.62 90 LEU A CA 1
ATOM 759 C C . LEU A 1 90 ? 4.259 0.473 5.291 1.00 91.62 90 LEU A C 1
ATOM 761 O O . LEU A 1 90 ? 4.308 0.427 4.063 1.00 91.62 90 LEU A O 1
ATOM 765 N N . SER A 1 91 ? 5.284 0.927 6.023 1.00 89.88 91 SER A N 1
ATOM 766 C CA . SER A 1 91 ? 6.542 1.410 5.433 1.00 89.88 91 SER A CA 1
ATOM 767 C C . SER A 1 91 ? 7.351 0.314 4.731 1.00 89.88 91 SER A C 1
ATOM 769 O O . SER A 1 91 ? 8.185 0.607 3.878 1.00 89.88 91 SER A O 1
ATOM 771 N N . GLU A 1 92 ? 7.074 -0.952 5.047 1.00 89.12 92 GLU A N 1
ATOM 772 C CA . GLU A 1 92 ? 7.774 -2.115 4.497 1.00 89.12 92 GLU A CA 1
ATOM 773 C C . GLU A 1 92 ? 7.150 -2.619 3.183 1.00 89.12 92 GLU A C 1
ATOM 775 O O . GLU A 1 92 ? 7.685 -3.527 2.539 1.00 89.12 92 GLU A O 1
ATOM 780 N N . TYR A 1 93 ? 6.019 -2.041 2.766 1.00 91.50 93 TYR A N 1
ATOM 781 C CA . TYR A 1 93 ? 5.351 -2.399 1.520 1.00 91.50 93 TYR A CA 1
ATOM 782 C C . TYR A 1 93 ? 6.040 -1.739 0.320 1.00 91.50 93 TYR A C 1
ATOM 784 O O . TYR A 1 93 ? 6.327 -0.537 0.312 1.00 91.50 93 TYR A O 1
ATOM 792 N N . LYS A 1 94 ? 6.261 -2.531 -0.733 1.00 91.31 94 LYS A N 1
ATOM 793 C CA . LYS A 1 94 ? 6.913 -2.098 -1.976 1.00 91.31 94 LYS A CA 1
ATOM 794 C C . LYS A 1 94 ? 5.910 -2.007 -3.114 1.00 91.31 94 LYS A C 1
ATOM 796 O O . LYS A 1 94 ? 5.049 -2.879 -3.235 1.00 91.31 94 LYS A O 1
ATOM 801 N N . LEU A 1 95 ? 6.027 -0.980 -3.955 1.00 91.44 95 LEU A N 1
ATOM 802 C CA . LEU A 1 95 ? 5.174 -0.824 -5.130 1.00 91.44 95 LEU A CA 1
ATOM 803 C C . LEU A 1 95 ? 5.355 -2.016 -6.076 1.00 91.44 95 LEU A C 1
ATOM 805 O O . LEU A 1 95 ? 6.467 -2.460 -6.358 1.00 91.44 95 LEU A O 1
ATOM 809 N N . THR A 1 96 ? 4.239 -2.522 -6.579 1.00 90.25 96 THR A N 1
ATOM 810 C CA . THR A 1 96 ? 4.200 -3.561 -7.606 1.00 90.25 96 THR A CA 1
ATOM 811 C C . THR A 1 96 ? 4.063 -2.938 -8.997 1.00 90.25 96 THR A C 1
ATOM 813 O O . THR A 1 96 ? 3.710 -1.773 -9.153 1.00 90.25 96 THR A O 1
ATOM 816 N N . ASN A 1 97 ? 4.245 -3.742 -10.044 1.00 87.44 97 ASN A N 1
ATOM 817 C CA . ASN A 1 97 ? 3.970 -3.304 -11.417 1.00 87.44 97 ASN A CA 1
ATOM 818 C C . ASN A 1 97 ? 2.461 -3.254 -11.750 1.00 87.44 97 ASN A C 1
ATOM 820 O O . ASN A 1 97 ? 2.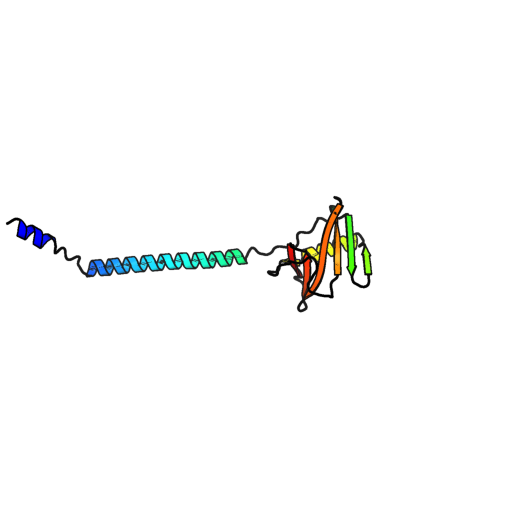097 -2.906 -12.876 1.00 87.44 97 ASN A O 1
ATOM 824 N N . LYS A 1 98 ? 1.573 -3.635 -10.814 1.00 88.69 98 LYS A N 1
ATOM 825 C CA . LYS A 1 98 ? 0.117 -3.601 -11.010 1.00 88.69 98 LYS A CA 1
ATOM 826 C C . LYS A 1 98 ? -0.397 -2.167 -10.834 1.00 88.69 98 LYS A C 1
ATOM 828 O O . LYS A 1 98 ? 0.034 -1.438 -9.942 1.00 88.69 98 LYS A O 1
ATOM 833 N N . LYS A 1 99 ? -1.350 -1.762 -11.677 1.00 87.56 99 LYS A N 1
ATOM 834 C CA . LYS A 1 99 ? -1.990 -0.441 -11.598 1.00 87.56 99 LYS A CA 1
ATOM 835 C C . LYS A 1 99 ? -3.274 -0.524 -10.776 1.00 87.56 99 LYS A C 1
ATOM 837 O O . LYS A 1 99 ? -4.097 -1.391 -11.048 1.00 87.56 99 LYS A O 1
ATOM 842 N N . SER A 1 100 ? -3.465 0.417 -9.853 1.00 91.50 100 SER A N 1
ATOM 843 C CA . SER A 1 100 ? -4.775 0.682 -9.247 1.00 91.50 100 SER A CA 1
ATOM 844 C C . SER A 1 100 ? -5.515 1.694 -10.121 1.00 91.50 100 SER A C 1
ATOM 846 O O . SER A 1 100 ? -5.064 2.829 -10.262 1.00 91.50 100 SER A O 1
ATOM 848 N N . VAL A 1 101 ? -6.601 1.278 -10.774 1.00 92.19 101 VAL A N 1
ATOM 849 C CA . VAL A 1 101 ? -7.381 2.121 -11.712 1.00 92.19 101 VAL A CA 1
ATOM 850 C C . VAL A 1 101 ? -8.822 2.348 -11.255 1.00 92.19 101 VAL A C 1
ATOM 852 O O . VAL A 1 101 ? -9.650 2.831 -12.020 1.00 92.19 101 VAL A O 1
ATOM 855 N N . GLN A 1 102 ? -9.123 1.964 -10.022 1.00 91.44 102 GLN A N 1
ATOM 856 C CA . GLN A 1 102 ? -10.464 1.868 -9.466 1.00 91.44 102 GLN A CA 1
ATOM 857 C C . GLN A 1 102 ? -10.483 2.404 -8.036 1.00 91.44 102 GLN A C 1
ATOM 859 O O . GLN A 1 102 ? -9.455 2.441 -7.362 1.00 91.44 102 GLN A O 1
ATOM 864 N N . ASP A 1 103 ? -11.667 2.808 -7.579 1.00 92.94 103 ASP A N 1
ATOM 865 C CA . ASP A 1 103 ? -11.856 3.425 -6.259 1.00 92.94 103 ASP A CA 1
ATOM 866 C C . ASP A 1 103 ? -11.803 2.422 -5.094 1.00 92.94 103 ASP A C 1
ATOM 868 O O . ASP A 1 103 ? -11.547 2.814 -3.955 1.00 92.94 103 ASP A O 1
ATOM 872 N N . ILE A 1 104 ? -12.069 1.142 -5.369 1.00 93.25 104 ILE A N 1
ATOM 873 C CA . ILE A 1 104 ? -12.090 0.017 -4.418 1.00 93.25 104 ILE A CA 1
ATOM 874 C C . ILE A 1 104 ? -11.382 -1.188 -5.045 1.00 93.25 104 ILE A C 1
ATOM 876 O O . ILE A 1 104 ? -11.382 -1.257 -6.266 1.00 93.25 104 ILE A O 1
ATOM 880 N N . PRO A 1 105 ? -10.832 -2.154 -4.292 1.00 93.75 105 PRO A N 1
ATOM 881 C CA . PRO A 1 105 ? -10.186 -3.346 -4.860 1.00 93.75 105 PRO A CA 1
ATOM 882 C C . PRO A 1 105 ? -11.140 -4.258 -5.656 1.00 93.75 105 PRO A C 1
ATOM 884 O O . PRO A 1 105 ? -12.343 -4.259 -5.416 1.00 93.75 105 PRO A O 1
ATOM 887 N N . LEU A 1 106 ? -10.609 -5.101 -6.557 1.00 91.75 106 LEU A N 1
ATOM 888 C CA . LEU A 1 106 ? -11.384 -6.131 -7.297 1.00 91.75 106 LEU A CA 1
ATOM 889 C C . LEU A 1 106 ? -11.7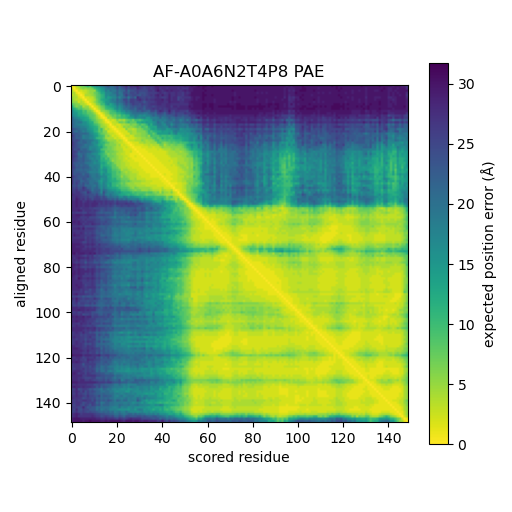15 -7.385 -6.468 1.00 91.75 106 LEU A C 1
ATOM 891 O O . LEU A 1 106 ? -12.105 -8.409 -7.023 1.00 91.75 106 LEU A O 1
ATOM 895 N N . THR A 1 107 ? -11.518 -7.338 -5.156 1.00 91.06 107 THR A N 1
ATOM 896 C CA . THR A 1 107 ? -11.776 -8.457 -4.248 1.00 91.06 107 THR A CA 1
ATOM 897 C C . THR A 1 107 ? -12.868 -8.073 -3.269 1.00 91.06 107 THR A C 1
ATOM 899 O O . THR A 1 107 ? -12.923 -6.929 -2.829 1.00 91.06 107 THR A O 1
ATOM 902 N N . ASP A 1 108 ? -13.704 -9.036 -2.892 1.00 89.69 108 ASP A N 1
ATOM 903 C CA . ASP A 1 108 ? -14.760 -8.820 -1.899 1.00 89.69 108 ASP A CA 1
ATOM 904 C C . ASP A 1 108 ? -14.191 -8.747 -0.472 1.00 89.69 108 ASP A C 1
ATOM 906 O O . ASP A 1 108 ? -14.789 -8.152 0.417 1.00 89.69 108 ASP A O 1
ATOM 910 N N . LYS A 1 109 ? -13.010 -9.337 -0.238 1.00 92.75 109 LYS A N 1
ATOM 911 C CA . LYS A 1 109 ? -12.399 -9.435 1.095 1.00 92.75 109 LYS A CA 1
ATOM 912 C C . LYS A 1 109 ? -11.269 -8.432 1.254 1.00 92.75 109 LYS A C 1
ATOM 914 O O . LYS A 1 109 ? -10.106 -8.741 0.984 1.00 92.75 109 LYS A O 1
ATOM 919 N N . PHE A 1 110 ? -11.607 -7.250 1.751 1.00 94.88 110 PHE A N 1
ATOM 920 C CA . PHE A 1 110 ? -10.637 -6.218 2.099 1.00 94.88 110 PHE A CA 1
ATOM 921 C C . PHE A 1 110 ? -11.013 -5.490 3.391 1.00 94.88 110 PHE A C 1
ATOM 923 O O . PHE A 1 110 ? -12.167 -5.459 3.813 1.00 94.88 110 PHE A O 1
ATOM 930 N N . SER A 1 111 ? -10.012 -4.863 3.997 1.00 94.81 111 SER A N 1
ATOM 931 C CA . SER A 1 111 ? -10.182 -3.894 5.076 1.00 94.81 111 SER A CA 1
ATOM 932 C C . SER A 1 111 ? -9.789 -2.513 4.569 1.00 94.81 111 SER A C 1
ATOM 934 O O . SER A 1 111 ? -8.773 -2.362 3.894 1.00 94.81 111 SER A O 1
ATOM 936 N N . THR A 1 112 ? -10.552 -1.489 4.919 1.00 96.88 112 THR A N 1
ATOM 937 C CA . THR A 1 112 ? -10.237 -0.092 4.625 1.00 96.88 112 THR A CA 1
ATOM 938 C C . THR A 1 112 ? -9.498 0.533 5.801 1.00 96.88 112 THR A C 1
ATOM 940 O O . THR A 1 112 ? -9.938 0.450 6.945 1.00 96.88 112 THR A O 1
ATOM 943 N N . ILE A 1 113 ? -8.389 1.202 5.516 1.00 96.06 113 ILE A N 1
ATOM 944 C CA . ILE A 1 113 ? -7.622 2.003 6.463 1.00 96.06 113 ILE A CA 1
ATOM 945 C C . ILE A 1 113 ? -7.768 3.458 6.029 1.00 96.06 113 ILE A C 1
ATOM 947 O O . ILE A 1 113 ? -7.430 3.809 4.902 1.00 96.06 113 ILE A O 1
ATOM 951 N N . ILE A 1 114 ? -8.275 4.307 6.915 1.00 96.31 114 ILE A N 1
ATOM 952 C CA . ILE A 1 114 ? -8.420 5.744 6.680 1.00 96.31 114 ILE A CA 1
ATOM 953 C C . ILE A 1 114 ? -7.458 6.457 7.619 1.00 96.31 114 ILE A C 1
ATOM 955 O O . ILE A 1 114 ? -7.610 6.383 8.838 1.00 96.31 114 ILE A O 1
ATOM 959 N N . ILE A 1 115 ? -6.466 7.135 7.052 1.00 95.56 115 ILE A N 1
ATOM 960 C CA . ILE A 1 115 ? -5.508 7.957 7.788 1.00 95.56 115 ILE A CA 1
ATOM 961 C C . ILE A 1 115 ? -5.951 9.408 7.652 1.00 95.56 115 ILE A C 1
ATOM 963 O O . ILE A 1 115 ? -5.880 9.974 6.565 1.00 95.56 115 ILE A O 1
ATOM 967 N N . THR A 1 116 ? -6.391 10.011 8.750 1.00 96.12 116 THR A N 1
ATOM 968 C CA . THR A 1 116 ? -6.750 11.429 8.799 1.00 96.12 116 THR A CA 1
ATOM 969 C C . THR A 1 116 ? -5.544 12.228 9.263 1.00 96.12 116 THR A C 1
ATOM 971 O O . THR A 1 116 ? -4.963 11.944 10.314 1.00 96.12 116 THR A O 1
ATOM 974 N N . LEU A 1 117 ? -5.168 13.240 8.491 1.00 95.75 117 LEU A N 1
ATOM 975 C CA . LEU A 1 117 ? -4.082 14.154 8.814 1.00 95.75 117 LEU A CA 1
ATOM 976 C C . LEU A 1 117 ? -4.593 15.349 9.623 1.00 95.75 117 LEU A C 1
ATOM 978 O O . LEU A 1 117 ? -5.779 15.680 9.635 1.00 95.75 117 LEU A O 1
ATOM 982 N N . ARG A 1 118 ? -3.678 16.025 10.318 1.00 93.75 118 ARG A N 1
ATOM 983 C CA . ARG A 1 118 ? -3.989 17.210 11.136 1.00 93.75 118 ARG A CA 1
ATOM 984 C C . ARG A 1 118 ? -4.461 18.411 10.321 1.00 93.75 118 ARG A C 1
ATOM 986 O O . ARG A 1 118 ? -5.121 19.282 10.874 1.00 93.75 118 ARG A O 1
ATOM 993 N N . ASP A 1 119 ? -4.150 18.454 9.030 1.00 94.00 119 ASP A N 1
ATOM 994 C CA . ASP A 1 119 ? -4.655 19.459 8.089 1.00 94.00 119 ASP A CA 1
ATOM 995 C C . ASP A 1 119 ? -6.063 19.130 7.549 1.00 94.00 119 ASP A C 1
ATOM 997 O O . ASP A 1 119 ? -6.557 19.810 6.656 1.00 94.00 119 ASP A O 1
ATOM 1001 N N . SER A 1 120 ? -6.735 18.124 8.125 1.00 89.88 120 SER A N 1
ATOM 1002 C CA . SER A 1 120 ? -8.060 17.620 7.730 1.00 89.88 120 SER A CA 1
ATOM 1003 C C . SER A 1 120 ? -8.112 16.895 6.383 1.00 89.88 120 SER A C 1
ATOM 1005 O O . SER A 1 120 ? -9.195 16.494 5.955 1.00 89.88 120 SER A O 1
ATOM 1007 N N . SER A 1 121 ? -6.974 16.673 5.720 1.00 93.81 121 SER A N 1
ATOM 1008 C CA . SER A 1 121 ? -6.911 15.758 4.581 1.00 93.81 121 SER A CA 1
ATOM 1009 C C . SER A 1 121 ? -6.942 14.297 5.048 1.00 93.81 121 SER A C 1
ATOM 1011 O O . SER A 1 121 ? -6.692 13.989 6.217 1.00 93.81 121 SER A O 1
ATOM 1013 N N . SER A 1 122 ? -7.288 13.374 4.147 1.00 93.75 122 SER A N 1
ATOM 1014 C CA . SER A 1 122 ? -7.312 11.946 4.465 1.00 93.75 122 SER A CA 1
ATOM 1015 C C . SER A 1 122 ? -6.747 11.097 3.337 1.00 93.75 122 SER A C 1
ATOM 1017 O O . SER A 1 122 ? -6.862 11.439 2.160 1.00 93.75 122 SER A O 1
ATOM 1019 N N . ILE A 1 123 ? -6.133 9.982 3.718 1.00 93.62 123 ILE A N 1
ATOM 1020 C CA . ILE A 1 123 ? -5.598 8.970 2.813 1.00 93.62 123 ILE A CA 1
ATOM 1021 C C . ILE A 1 123 ? -6.386 7.690 3.065 1.00 93.62 123 ILE A C 1
ATOM 1023 O O . ILE A 1 123 ? -6.463 7.222 4.202 1.00 93.62 123 ILE A O 1
ATOM 1027 N N . THR A 1 124 ? -6.971 7.132 2.009 1.00 95.31 124 THR A N 1
ATOM 1028 C CA . THR A 1 124 ? -7.693 5.857 2.070 1.00 95.31 124 THR A CA 1
ATOM 1029 C C . THR A 1 124 ? -6.838 4.769 1.442 1.00 95.31 124 THR A C 1
ATOM 1031 O O . THR A 1 124 ? -6.381 4.915 0.310 1.00 95.31 124 THR A O 1
ATOM 1034 N N . LEU A 1 125 ? -6.629 3.688 2.186 1.00 95.62 125 LEU A N 1
ATOM 1035 C CA . LEU A 1 125 ? -5.899 2.507 1.749 1.00 95.62 125 LEU A CA 1
ATOM 1036 C C . LEU A 1 125 ? -6.782 1.274 1.912 1.00 95.62 125 LEU A C 1
ATOM 1038 O O . LEU A 1 125 ? -7.584 1.194 2.845 1.00 95.62 125 LEU A O 1
ATOM 1042 N N . TYR A 1 126 ? -6.584 0.280 1.057 1.00 95.94 126 TYR A N 1
ATOM 1043 C CA . TYR A 1 126 ? -7.255 -1.009 1.157 1.00 95.94 126 TYR A CA 1
ATOM 1044 C C . TYR A 1 126 ? -6.244 -2.121 1.380 1.00 95.94 126 TYR A C 1
ATOM 1046 O O . TYR A 1 126 ? -5.309 -2.278 0.603 1.00 95.94 126 TYR A O 1
ATOM 1054 N N . LYS A 1 127 ? -6.445 -2.906 2.437 1.00 95.31 127 LYS A N 1
ATOM 1055 C CA . LYS A 1 127 ? -5.636 -4.076 2.777 1.00 95.31 127 LYS A CA 1
ATOM 1056 C C . LYS A 1 127 ? -6.382 -5.340 2.381 1.00 95.31 127 LYS A C 1
ATOM 1058 O O . LYS A 1 127 ? -7.500 -5.551 2.845 1.00 95.31 127 LYS A O 1
ATOM 1063 N N . TYR A 1 128 ? -5.759 -6.192 1.579 1.00 95.06 128 TYR A N 1
ATOM 1064 C CA . TYR A 1 128 ? -6.322 -7.483 1.179 1.00 95.06 128 TYR A CA 1
ATOM 1065 C C . TYR A 1 128 ? -5.228 -8.526 0.956 1.00 95.06 128 TYR A C 1
ATOM 1067 O O . TYR A 1 128 ? -4.036 -8.237 1.074 1.00 95.06 128 TYR A O 1
ATOM 1075 N N . GLN A 1 129 ? -5.640 -9.759 0.674 1.00 93.56 129 GLN A N 1
ATOM 1076 C CA . GLN A 1 129 ? -4.740 -10.834 0.280 1.00 93.56 129 GLN A CA 1
ATOM 1077 C C . GLN A 1 129 ? -4.994 -11.195 -1.182 1.00 93.56 129 GLN A C 1
ATOM 1079 O O . GLN A 1 129 ? -6.145 -11.344 -1.586 1.00 93.56 129 GLN A O 1
ATOM 1084 N N . ASP A 1 130 ? -3.920 -11.334 -1.949 1.00 91.62 130 ASP A N 1
ATOM 1085 C CA . ASP A 1 130 ? -3.946 -11.725 -3.358 1.00 91.62 130 ASP A CA 1
ATOM 1086 C C . ASP A 1 130 ? -2.841 -12.753 -3.595 1.00 91.62 130 ASP A C 1
ATOM 1088 O O . ASP A 1 130 ? -1.697 -12.535 -3.190 1.00 91.62 130 ASP A O 1
ATOM 1092 N N . ASP A 1 131 ? -3.192 -13.908 -4.159 1.00 88.88 131 ASP A N 1
ATOM 1093 C CA . ASP A 1 131 ? -2.279 -15.040 -4.375 1.00 88.88 131 ASP A CA 1
ATOM 1094 C C . ASP A 1 131 ? -1.390 -15.371 -3.156 1.00 88.88 131 ASP A C 1
ATOM 1096 O O . ASP A 1 131 ? -0.182 -15.584 -3.267 1.00 88.88 131 ASP A O 1
ATOM 1100 N N . GLY A 1 132 ? -1.976 -15.360 -1.954 1.00 88.00 132 GLY A N 1
ATOM 1101 C CA . GLY A 1 132 ? -1.274 -15.655 -0.700 1.00 88.00 132 GLY A CA 1
ATOM 1102 C C . GLY A 1 132 ? -0.452 -14.497 -0.120 1.00 88.00 132 GLY A C 1
ATOM 1103 O O . GLY A 1 132 ? -0.045 -14.575 1.037 1.00 88.00 132 GLY A O 1
ATOM 1104 N N . HIS A 1 133 ? -0.281 -13.395 -0.846 1.00 90.94 133 HIS A N 1
ATOM 1105 C CA . HIS A 1 133 ? 0.525 -12.251 -0.435 1.00 90.94 133 HIS A CA 1
ATOM 1106 C C . HIS A 1 133 ? -0.343 -11.115 0.121 1.00 90.94 133 HIS A C 1
ATOM 1108 O O . HIS A 1 133 ? -1.449 -10.861 -0.358 1.00 90.94 133 HIS A O 1
ATOM 1114 N N . LYS A 1 134 ? 0.167 -10.398 1.128 1.00 94.12 134 LYS A N 1
ATOM 1115 C CA . LYS A 1 134 ? -0.505 -9.217 1.693 1.00 94.12 134 LYS A CA 1
ATOM 1116 C C . LYS A 1 134 ? -0.316 -8.018 0.767 1.00 94.12 134 LYS A C 1
ATOM 1118 O O . LYS A 1 134 ? 0.823 -7.641 0.478 1.00 94.12 134 LYS A O 1
ATOM 1123 N N . MET A 1 135 ? -1.427 -7.416 0.362 1.00 94.75 135 MET A N 1
ATOM 1124 C CA . MET A 1 135 ? -1.487 -6.264 -0.531 1.00 94.75 135 MET A CA 1
ATOM 1125 C C . MET A 1 135 ? -2.036 -5.038 0.190 1.00 94.75 135 MET A C 1
ATOM 1127 O O . MET A 1 135 ? -2.928 -5.143 1.037 1.00 94.75 135 MET A O 1
ATOM 1131 N N . ILE A 1 136 ? -1.518 -3.877 -0.194 1.00 95.62 136 ILE A N 1
ATOM 1132 C CA . ILE A 1 136 ? -2.065 -2.559 0.111 1.00 95.62 136 ILE A CA 1
ATOM 1133 C C . ILE A 1 136 ? -2.329 -1.850 -1.209 1.00 95.62 136 ILE A C 1
ATOM 1135 O O . ILE A 1 136 ? -1.440 -1.737 -2.042 1.00 95.62 136 ILE A O 1
ATOM 1139 N N . GLU A 1 137 ? -3.534 -1.341 -1.397 1.00 95.69 137 GLU A N 1
ATOM 1140 C CA . GLU A 1 137 ? -3.907 -0.572 -2.576 1.00 95.69 137 GLU A CA 1
ATOM 1141 C C . GLU A 1 137 ? -4.332 0.835 -2.181 1.00 95.69 137 GLU A C 1
ATOM 1143 O O . GLU A 1 137 ? -5.141 1.018 -1.269 1.00 95.69 137 GLU A O 1
ATOM 1148 N N . ILE A 1 138 ? -3.787 1.826 -2.885 1.00 94.50 138 ILE A N 1
ATOM 1149 C CA . ILE A 1 138 ? -4.271 3.202 -2.838 1.00 94.50 138 ILE A CA 1
ATOM 1150 C C . ILE A 1 138 ? -4.857 3.536 -4.216 1.00 94.50 138 ILE A C 1
ATOM 1152 O O . ILE A 1 138 ? -4.114 3.462 -5.208 1.00 94.50 138 ILE A O 1
ATOM 1156 N N . PRO A 1 139 ? -6.142 3.944 -4.290 1.00 93.62 139 PRO A N 1
ATOM 1157 C CA . PRO A 1 139 ? -6.798 4.312 -5.541 1.00 93.62 139 PRO A CA 1
ATOM 1158 C C . PRO A 1 139 ? -5.967 5.276 -6.377 1.00 93.62 139 PRO A C 1
ATOM 1160 O O . PRO A 1 139 ? -5.514 6.311 -5.884 1.00 93.62 139 PRO A O 1
ATOM 1163 N N . TYR A 1 140 ? -5.764 4.928 -7.648 1.00 91.31 140 TYR A N 1
ATOM 1164 C CA . TYR A 1 140 ? -5.030 5.724 -8.642 1.00 91.31 140 TYR A CA 1
ATOM 1165 C C . TYR A 1 140 ? -3.561 6.031 -8.314 1.00 91.31 140 TYR A C 1
ATOM 1167 O O . TYR A 1 140 ? -2.907 6.739 -9.080 1.00 91.31 140 TYR A O 1
ATOM 1175 N N . GLN A 1 141 ? -3.016 5.502 -7.216 1.00 90.69 141 GLN A N 1
ATOM 1176 C CA . GLN A 1 141 ? -1.606 5.665 -6.857 1.00 90.69 141 GLN A CA 1
ATOM 1177 C C . GLN A 1 141 ? -0.818 4.379 -7.086 1.00 90.69 141 GLN A C 1
ATOM 1179 O O . GLN A 1 141 ? 0.268 4.427 -7.662 1.00 90.69 141 GLN A O 1
ATOM 1184 N N . GLY A 1 142 ? -1.362 3.227 -6.687 1.00 92.19 142 GLY A N 1
ATOM 1185 C CA . GLY A 1 142 ? -0.687 1.954 -6.911 1.00 92.19 142 GLY A CA 1
ATOM 1186 C C . GLY A 1 142 ? -1.090 0.838 -5.962 1.00 92.19 142 GLY A C 1
ATOM 1187 O O . GLY A 1 142 ? -1.827 1.035 -4.995 1.00 92.19 142 GLY A O 1
ATOM 1188 N N . ILE A 1 143 ? -0.567 -0.348 -6.269 1.00 94.19 143 ILE A N 1
ATOM 1189 C CA . ILE A 1 143 ? -0.713 -1.562 -5.467 1.00 94.19 143 ILE A CA 1
ATOM 1190 C C . ILE A 1 143 ? 0.662 -1.926 -4.930 1.00 94.19 143 ILE A C 1
ATOM 1192 O O . ILE A 1 143 ? 1.631 -2.001 -5.688 1.00 94.19 143 ILE A O 1
ATOM 1196 N N . TYR A 1 144 ? 0.734 -2.173 -3.634 1.00 94.31 144 TYR A N 1
ATOM 1197 C CA . TYR A 1 144 ? 1.945 -2.435 -2.887 1.00 94.31 144 TYR A CA 1
ATOM 1198 C C . TYR A 1 144 ? 1.859 -3.807 -2.230 1.00 94.31 144 TYR A C 1
ATOM 1200 O O . TYR A 1 144 ? 0.809 -4.198 -1.727 1.00 94.31 144 TYR A O 1
ATOM 1208 N N . GLN A 1 145 ? 2.971 -4.524 -2.197 1.00 93.50 145 GLN A N 1
ATOM 1209 C CA . GLN A 1 145 ? 3.065 -5.864 -1.634 1.00 93.50 145 GLN A CA 1
ATOM 1210 C C . GLN A 1 145 ? 3.982 -5.856 -0.410 1.00 93.50 145 GLN A C 1
ATOM 1212 O O . GLN A 1 145 ? 5.023 -5.195 -0.415 1.00 93.50 145 GLN A O 1
ATOM 1217 N N . SER A 1 146 ? 3.608 -6.603 0.632 1.00 89.81 146 SER A N 1
ATOM 1218 C CA . SER A 1 146 ? 4.467 -6.783 1.806 1.00 89.81 146 SER A CA 1
ATOM 1219 C C . SER A 1 146 ? 5.732 -7.559 1.435 1.00 89.81 146 SER A C 1
ATOM 1221 O O . SER A 1 146 ? 5.666 -8.588 0.759 1.00 89.81 146 SER A O 1
ATOM 1223 N N . GLY A 1 147 ? 6.887 -7.078 1.901 1.00 74.00 147 GLY A N 1
ATOM 1224 C CA . GLY A 1 147 ? 8.164 -7.780 1.759 1.00 74.00 147 GLY A CA 1
ATOM 1225 C C . GLY A 1 147 ? 8.345 -8.970 2.711 1.00 74.00 147 GLY A C 1
ATOM 1226 O O . GLY A 1 147 ? 9.338 -9.682 2.586 1.00 74.00 147 GLY A O 1
ATOM 1227 N N . ILE A 1 148 ? 7.419 -9.185 3.652 1.00 60.12 148 ILE A N 1
ATOM 1228 C CA . ILE A 1 148 ? 7.502 -10.226 4.684 1.00 60.12 148 ILE A CA 1
ATOM 1229 C C . ILE A 1 148 ? 6.524 -11.358 4.337 1.00 60.12 148 ILE A C 1
ATOM 1231 O O . ILE A 1 148 ? 5.319 -11.119 4.219 1.00 60.12 148 ILE A O 1
ATOM 1235 N N . GLN A 1 149 ? 7.059 -12.574 4.165 1.00 47.84 149 GLN A N 1
ATOM 1236 C CA . GLN A 1 149 ? 6.300 -13.826 4.011 1.00 47.84 149 GLN A CA 1
ATOM 1237 C C . GLN A 1 149 ? 6.000 -14.455 5.371 1.00 47.84 149 GLN A C 1
ATOM 1239 O O . GLN A 1 149 ? 6.931 -14.513 6.205 1.00 47.84 149 GLN A O 1
#

Radius of gyration: 32.88 Å; Cα contacts (8 Å, |Δi|>4): 187; chains: 1; bounding box: 64×35×100 Å

Secondary structure (DSSP, 8-state):
-HHHHHHHTT-----HHHHHHHHHHHHHHHHHHHHHHHHHHHHHHHHHHHT---B--PPPTTTEEEEEEE-SS-EEE--HHHHHHHHHHHHTEEE-S----SSS-SSS-EEEEEEEETTS-EEEEEEEEETTEEEEEETTTEEEEES--

Organism: NCBI:txid29361

Nearest PDB structures (foldseek):
  4v2x-assembly1_A  TM=3.704E-01  e=2.874E+00  Halalkalibacterium halodurans
  7zv1-assembly3_C  TM=3.518E-01  e=1.844E+00  Aichi virus A846/88
  8f3d-assembly1_H  TM=3.079E-01  e=3.211E+00  Leishmania tarentolae